Protein AF-A0A6G1RKN2-F1 (afdb_monomer_lite)

Structure (mmCIF, N/CA/C/O backbone):
data_AF-A0A6G1RKN2-F1
#
_entry.id   AF-A0A6G1RKN2-F1
#
loop_
_atom_site.group_PDB
_atom_site.id
_atom_site.type_symbol
_atom_site.label_atom_id
_atom_site.label_alt_id
_atom_site.label_comp_id
_atom_site.label_asym_id
_atom_site.label_entity_id
_atom_site.label_seq_id
_atom_site.pdbx_PDB_ins_code
_atom_site.Cartn_x
_atom_site.Cartn_y
_atom_site.Cartn_z
_atom_site.occupancy
_atom_site.B_iso_or_equiv
_atom_site.auth_seq_id
_atom_site.auth_comp_id
_atom_site.auth_asym_id
_atom_site.auth_atom_id
_atom_site.pdbx_PDB_model_num
ATOM 1 N N . TYR A 1 1 ? -1.189 8.269 8.371 1.00 49.34 1 TYR A N 1
ATOM 2 C CA . TYR A 1 1 ? -1.166 7.070 9.238 1.00 49.34 1 TYR A CA 1
ATOM 3 C C . TYR A 1 1 ? -0.088 7.159 10.326 1.00 49.34 1 TYR A C 1
ATOM 5 O O . TYR A 1 1 ? 0.272 6.156 10.926 1.00 49.34 1 TYR A O 1
ATOM 13 N N . SER A 1 2 ? 0.439 8.352 10.608 1.00 48.81 2 SER A N 1
ATOM 14 C CA . SER A 1 2 ? 1.347 8.620 11.72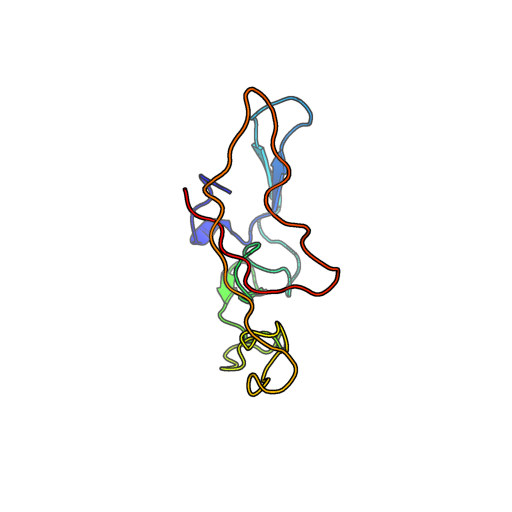0 1.00 48.81 2 SER A CA 1
ATOM 15 C C . SER A 1 2 ? 0.511 8.834 12.986 1.00 48.81 2 SER A C 1
ATOM 17 O O . SER A 1 2 ? -0.209 9.822 13.073 1.00 48.81 2 SER A O 1
ATOM 19 N N . GLY A 1 3 ? 0.542 7.883 13.927 1.00 61.19 3 GLY A N 1
ATOM 20 C CA . GLY A 1 3 ? -0.061 8.054 15.261 1.00 61.19 3 GLY A CA 1
ATOM 21 C C . GLY A 1 3 ? -1.026 6.965 15.744 1.00 61.19 3 GLY A C 1
ATOM 22 O O . GLY A 1 3 ? -1.437 7.020 16.896 1.00 61.19 3 GLY A O 1
ATOM 23 N N . ILE A 1 4 ? -1.374 5.964 14.924 1.00 66.69 4 ILE A N 1
ATOM 24 C CA . ILE A 1 4 ? -2.206 4.830 15.370 1.00 66.69 4 ILE A CA 1
ATOM 25 C C . ILE A 1 4 ? -1.288 3.670 15.769 1.00 66.69 4 ILE A C 1
ATOM 27 O O . ILE A 1 4 ? -0.555 3.132 14.935 1.00 66.69 4 ILE A O 1
ATOM 31 N N . SER A 1 5 ? -1.327 3.293 17.050 1.00 74.19 5 SER A N 1
ATOM 32 C CA . SER A 1 5 ? -0.613 2.127 17.580 1.00 74.19 5 SER A CA 1
ATOM 33 C C . SER A 1 5 ? -1.033 0.850 16.850 1.00 74.19 5 SER A C 1
ATOM 35 O O . SER A 1 5 ? -2.187 0.709 16.448 1.00 74.19 5 SER A O 1
ATOM 37 N N . MET A 1 6 ? -0.128 -0.128 16.726 1.00 71.00 6 MET A N 1
ATOM 38 C CA . MET A 1 6 ? -0.431 -1.439 16.126 1.00 71.00 6 MET A CA 1
ATOM 39 C C . MET A 1 6 ? -1.675 -2.103 16.740 1.00 71.00 6 MET A C 1
ATOM 41 O O . MET A 1 6 ? -2.419 -2.774 16.030 1.00 71.00 6 MET A O 1
ATOM 45 N N . LYS A 1 7 ? -1.931 -1.876 18.036 1.00 76.62 7 LYS A N 1
ATOM 46 C CA . LYS A 1 7 ? -3.107 -2.405 18.749 1.00 76.62 7 LYS A CA 1
ATOM 47 C C . LYS A 1 7 ? -4.424 -1.728 18.359 1.00 76.62 7 LYS A C 1
ATOM 49 O O . LYS A 1 7 ? -5.474 -2.343 18.484 1.00 76.62 7 LYS A O 1
ATOM 54 N N . ASP A 1 8 ? -4.369 -0.494 17.873 1.00 86.56 8 ASP A N 1
ATOM 55 C CA . ASP A 1 8 ? -5.550 0.307 17.541 1.00 86.56 8 ASP A CA 1
ATOM 56 C C . ASP A 1 8 ? -5.861 0.311 16.036 1.00 86.56 8 ASP A C 1
ATOM 58 O O . ASP A 1 8 ? -6.873 0.867 15.617 1.00 86.56 8 ASP A O 1
ATOM 62 N N . ARG A 1 9 ? -5.032 -0.346 15.211 1.00 86.88 9 ARG A N 1
ATOM 63 C CA . ARG A 1 9 ? -5.196 -0.403 13.746 1.00 86.88 9 ARG A CA 1
ATOM 64 C C . ARG A 1 9 ? -6.522 -0.995 13.278 1.00 86.88 9 ARG A C 1
ATOM 66 O O . ARG A 1 9 ? -6.974 -0.662 12.192 1.00 86.88 9 ARG A O 1
ATOM 73 N N . CYS A 1 10 ? -7.129 -1.862 14.083 1.00 93.19 10 CYS A N 1
ATOM 74 C CA . CYS A 1 10 ? -8.404 -2.497 13.761 1.00 93.19 10 CYS A CA 1
ATOM 75 C C . CYS A 1 10 ? -9.608 -1.831 14.432 1.00 93.19 10 CYS A C 1
ATOM 77 O O . CYS A 1 10 ? -10.711 -2.371 14.368 1.00 93.19 10 CYS A O 1
ATOM 79 N N . LYS A 1 11 ? -9.423 -0.658 15.045 1.00 92.69 11 LYS A N 1
ATOM 80 C CA . LYS A 1 11 ? -10.516 0.204 15.498 1.00 92.69 11 LYS A CA 1
ATOM 81 C C . LYS A 1 11 ? -10.900 1.178 14.391 1.00 92.69 11 LYS A C 1
ATOM 83 O O . LYS A 1 11 ? -10.076 1.554 13.559 1.00 92.69 11 LYS A O 1
ATOM 88 N N . LEU A 1 12 ? -12.155 1.617 14.390 1.00 91.06 12 LEU A N 1
ATOM 89 C CA . LEU A 1 12 ? -12.632 2.576 13.401 1.00 91.06 12 LEU A CA 1
ATOM 90 C C . LEU A 1 12 ? -12.420 4.001 13.915 1.00 91.06 12 LEU A C 1
ATOM 92 O O . LEU A 1 12 ? -13.145 4.448 14.804 1.00 91.06 12 LEU A O 1
ATOM 96 N N . PHE A 1 13 ? -11.467 4.715 13.316 1.00 89.44 13 PHE A N 1
ATOM 97 C CA . PHE A 1 13 ? -11.263 6.146 13.535 1.00 89.44 13 PHE A CA 1
ATOM 98 C C . PHE A 1 13 ? -11.700 6.950 12.315 1.00 89.44 13 PHE A C 1
ATOM 100 O O . PHE A 1 13 ? -11.367 6.602 11.182 1.00 89.44 13 PHE A O 1
ATOM 107 N N . CYS A 1 14 ? -12.380 8.068 12.547 1.00 88.19 14 CYS A N 1
ATOM 108 C CA . CYS A 1 14 ? -12.730 9.018 11.498 1.00 88.19 14 CYS A CA 1
ATOM 109 C C . CYS A 1 14 ? -12.119 10.381 11.795 1.00 88.19 14 CYS A C 1
ATOM 111 O O . CYS A 1 14 ? -12.195 10.876 12.920 1.00 88.19 14 CYS A O 1
ATOM 113 N N . ARG A 1 15 ? -11.516 10.984 10.767 1.00 89.75 15 ARG A N 1
ATOM 114 C CA . ARG A 1 15 ? -11.026 12.360 10.820 1.00 89.75 15 ARG A CA 1
ATOM 115 C C . ARG A 1 15 ? -12.152 13.306 10.434 1.00 89.75 15 ARG A C 1
ATOM 117 O O . ARG A 1 15 ? -12.781 13.097 9.397 1.00 89.75 15 ARG A O 1
ATOM 124 N N . VAL A 1 16 ? -12.382 14.350 11.224 1.00 91.00 16 VAL A N 1
ATOM 125 C CA . VAL A 1 16 ? -13.345 15.393 10.848 1.00 91.00 16 VAL A CA 1
ATOM 126 C C . VAL A 1 16 ? -12.812 16.150 9.633 1.00 91.00 16 VAL A C 1
ATOM 128 O O . VAL A 1 16 ? -11.631 16.492 9.558 1.00 91.00 16 VAL A O 1
ATOM 131 N N . SER A 1 17 ? -13.676 16.371 8.643 1.00 92.38 17 SER A N 1
ATOM 132 C CA . SER A 1 17 ? -13.283 17.073 7.421 1.00 92.38 17 SER A CA 1
ATOM 133 C C . SER A 1 17 ? -12.797 18.486 7.750 1.00 92.38 17 SER A C 1
ATOM 135 O O . SER A 1 17 ? -13.429 19.196 8.528 1.00 92.38 17 SER A O 1
ATOM 137 N N . GLY A 1 18 ? -11.660 18.886 7.181 1.00 91.25 18 GLY A N 1
ATOM 138 C CA . GLY A 1 18 ? -11.068 20.205 7.419 1.00 91.25 18 GLY A CA 1
ATOM 139 C C . GLY A 1 18 ? -10.328 20.369 8.751 1.00 91.25 18 GLY A C 1
ATOM 140 O O . GLY A 1 18 ? -9.767 21.436 8.980 1.00 91.25 18 GLY A O 1
ATOM 141 N N . THR A 1 19 ? -10.263 19.345 9.611 1.00 91.00 19 THR A N 1
ATOM 142 C CA . THR A 1 19 ? -9.490 19.400 10.863 1.00 91.00 19 THR A CA 1
ATOM 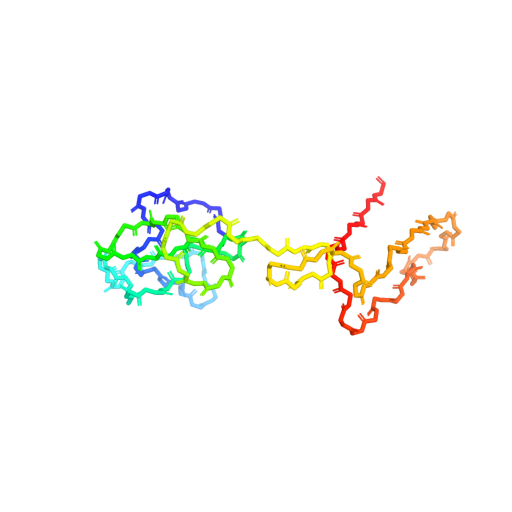143 C C . THR A 1 19 ? -8.508 18.231 10.989 1.00 91.00 19 THR A C 1
ATOM 145 O O . THR A 1 19 ? -8.492 17.290 10.191 1.00 91.00 19 THR A O 1
ATOM 148 N N . THR A 1 20 ? -7.644 18.296 12.002 1.00 85.56 20 THR A N 1
ATOM 149 C CA . THR A 1 20 ? -6.723 17.214 12.386 1.00 85.56 20 THR A CA 1
ATOM 150 C C . THR A 1 20 ? -7.297 16.307 13.478 1.00 85.56 20 THR A C 1
ATOM 152 O O . THR A 1 20 ? -6.614 15.388 13.925 1.00 85.56 20 THR A O 1
ATOM 155 N N . SER A 1 21 ? -8.539 16.541 13.907 1.00 86.25 21 SER A N 1
ATOM 156 C CA . SER A 1 21 ? -9.1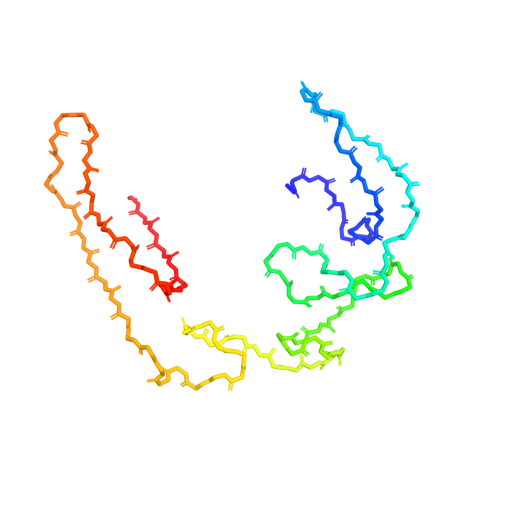91 15.791 14.982 1.00 86.25 21 SER A CA 1
ATOM 157 C C . SER A 1 21 ? -9.670 14.424 14.493 1.00 86.25 21 SER A C 1
ATOM 159 O O . SER A 1 21 ? -10.307 14.320 13.442 1.00 86.25 21 SER A O 1
ATOM 161 N N . TYR A 1 22 ? -9.406 13.387 15.289 1.00 85.75 22 TYR A N 1
ATOM 162 C CA . TYR A 1 22 ? -9.866 12.018 15.058 1.00 85.75 22 TYR A CA 1
ATOM 163 C C . TYR A 1 22 ? -10.795 11.577 16.186 1.00 85.75 22 TYR A C 1
ATOM 165 O O . TYR A 1 22 ? -10.529 11.860 17.352 1.00 85.75 22 TYR A O 1
ATOM 173 N N . TYR A 1 23 ? -11.841 10.833 15.840 1.00 89.56 23 TYR A N 1
ATOM 174 C CA . TYR A 1 23 ? -12.768 10.239 16.801 1.00 89.56 23 TYR A CA 1
ATOM 175 C C . TYR A 1 23 ? -12.895 8.742 16.552 1.00 89.56 23 TYR A C 1
ATOM 177 O O . TYR A 1 23 ? -12.982 8.304 15.403 1.00 89.56 23 TYR A O 1
ATOM 185 N N . GLN A 1 24 ? -12.912 7.961 17.632 1.00 89.38 24 GLN A N 1
ATOM 186 C CA . GLN A 1 24 ? -13.208 6.535 17.568 1.00 89.38 24 GLN A CA 1
ATOM 187 C C . GLN A 1 24 ? -14.721 6.351 17.404 1.00 89.38 24 GLN A C 1
ATOM 189 O O . GLN A 1 24 ? -15.487 6.750 18.275 1.00 89.38 24 GLN A O 1
ATOM 194 N N . LEU A 1 25 ? -15.154 5.742 16.300 1.00 90.94 25 LEU A N 1
ATOM 195 C CA . LEU A 1 25 ? -16.568 5.450 16.047 1.00 90.94 25 LEU A CA 1
ATOM 196 C C . LEU A 1 25 ? -16.969 4.041 16.487 1.00 90.94 25 LEU A C 1
ATOM 198 O O . LEU A 1 25 ? -18.116 3.823 16.869 1.00 90.94 25 LEU A O 1
ATOM 202 N N . LYS A 1 26 ? -16.051 3.072 16.389 1.00 92.25 26 LYS A N 1
ATOM 203 C CA . LYS A 1 26 ? -16.282 1.670 16.769 1.00 92.25 26 LYS A CA 1
ATOM 204 C C . LYS A 1 26 ? -14.996 1.021 17.271 1.00 92.25 26 LYS A C 1
ATOM 206 O O . LYS A 1 26 ? -13.919 1.295 16.742 1.00 92.25 26 LYS A O 1
ATOM 211 N N . ASP A 1 27 ? -15.134 0.093 18.215 1.00 91.38 27 ASP A N 1
ATOM 212 C CA . ASP A 1 27 ? -14.017 -0.687 18.772 1.00 91.38 27 ASP A CA 1
ATOM 213 C C . ASP A 1 27 ? -13.441 -1.725 17.802 1.00 91.38 27 ASP A C 1
ATOM 215 O O . ASP A 1 27 ? -12.347 -2.237 18.021 1.00 91.38 27 ASP A O 1
ATOM 219 N N . ARG A 1 28 ? -14.164 -2.053 16.726 1.00 93.50 28 ARG A N 1
ATOM 220 C CA . ARG A 1 28 ? -13.680 -2.953 15.679 1.00 93.50 28 ARG A CA 1
ATOM 221 C C . ARG A 1 28 ? -14.231 -2.584 14.308 1.00 93.50 28 ARG A C 1
ATOM 223 O O . ARG A 1 28 ? -15.411 -2.249 14.173 1.00 93.50 28 ARG A O 1
ATOM 230 N N . VAL A 1 29 ? -13.370 -2.665 13.301 1.00 94.56 29 VAL A N 1
ATOM 231 C CA . VAL A 1 29 ? -13.756 -2.679 11.885 1.00 94.56 29 VAL A CA 1
ATOM 232 C C . VAL A 1 29 ? -14.337 -4.045 11.503 1.00 94.56 29 VAL A C 1
ATOM 234 O O . VAL A 1 29 ? -14.311 -4.983 12.300 1.00 94.56 29 VAL A O 1
ATOM 237 N N . ALA A 1 30 ? -14.895 -4.152 10.297 1.00 94.75 30 ALA A N 1
ATOM 238 C CA . ALA A 1 30 ? -15.375 -5.428 9.779 1.00 94.75 30 ALA A CA 1
ATOM 239 C C . ALA A 1 30 ? -14.205 -6.398 9.551 1.00 94.75 30 ALA A C 1
ATOM 241 O O . ALA A 1 30 ? -13.125 -5.983 9.113 1.00 94.75 30 ALA A O 1
ATOM 242 N N . ASP A 1 31 ? -14.426 -7.682 9.825 1.00 94.06 31 ASP A N 1
ATOM 243 C CA . ASP A 1 31 ? -13.411 -8.705 9.586 1.00 94.06 31 ASP A CA 1
ATOM 244 C C . ASP A 1 31 ? -13.056 -8.765 8.091 1.00 94.06 31 ASP A C 1
ATOM 246 O O . ASP A 1 31 ? -13.929 -8.669 7.227 1.00 94.06 31 ASP A O 1
ATOM 250 N N . GLY A 1 32 ? -11.761 -8.870 7.788 1.00 92.31 32 GLY A N 1
ATOM 251 C CA . GLY A 1 32 ? -11.226 -8.773 6.425 1.00 92.31 32 GLY A CA 1
ATOM 252 C C . GLY A 1 32 ? -10.810 -7.360 5.994 1.00 92.31 32 GLY A C 1
ATOM 253 O O . GLY A 1 32 ? -10.256 -7.197 4.911 1.00 92.31 32 GLY A O 1
ATOM 254 N N . THR A 1 33 ? -11.011 -6.333 6.826 1.00 93.06 33 THR A N 1
ATOM 255 C CA . THR A 1 33 ? -10.480 -4.984 6.547 1.00 93.06 33 THR A CA 1
ATOM 256 C C . THR A 1 33 ? -8.942 -4.993 6.609 1.00 93.06 33 THR A C 1
ATOM 258 O O . THR A 1 33 ? -8.404 -5.468 7.613 1.00 93.06 33 THR A O 1
ATOM 261 N N . PRO A 1 34 ? -8.211 -4.456 5.610 1.00 92.19 34 PRO A N 1
ATOM 262 C CA . PRO A 1 34 ? -6.753 -4.329 5.681 1.00 92.19 34 PRO A CA 1
ATOM 263 C C . PRO A 1 34 ? -6.301 -3.467 6.865 1.00 92.19 34 PRO A C 1
ATOM 265 O O . PRO A 1 34 ? -6.836 -2.382 7.090 1.00 92.19 34 PRO A O 1
ATOM 268 N N . CYS A 1 35 ? -5.283 -3.910 7.604 1.00 90.19 35 CYS A N 1
ATOM 269 C CA . CYS A 1 35 ? -4.779 -3.181 8.774 1.00 90.19 35 CYS A CA 1
ATOM 270 C C . CYS A 1 35 ? -4.061 -1.863 8.427 1.00 90.19 35 CYS A C 1
ATOM 272 O O . CYS A 1 35 ? -3.842 -1.013 9.300 1.00 90.19 35 CYS A O 1
ATOM 274 N N . GLY A 1 36 ? -3.616 -1.714 7.181 1.00 86.81 36 GLY A N 1
ATOM 275 C CA . GLY A 1 36 ? -2.870 -0.563 6.691 1.00 86.81 36 GLY A CA 1
ATOM 276 C C . GLY A 1 36 ? -2.736 -0.590 5.171 1.00 86.81 36 GLY A C 1
ATOM 277 O O . GLY A 1 36 ? -2.970 -1.617 4.545 1.00 86.81 36 GLY A O 1
ATOM 278 N N . ALA A 1 37 ? -2.349 0.546 4.588 1.00 82.25 37 ALA A N 1
ATOM 279 C CA . ALA A 1 37 ? -2.244 0.703 3.134 1.00 82.25 37 ALA A CA 1
ATOM 280 C C . ALA A 1 37 ? -1.149 -0.180 2.504 1.00 82.25 37 ALA A C 1
ATOM 282 O O . ALA A 1 37 ? -1.336 -0.705 1.413 1.00 82.25 37 ALA A O 1
ATOM 283 N N . GLU A 1 38 ? -0.043 -0.387 3.223 1.00 79.88 38 GLU A N 1
ATOM 284 C CA . GLU A 1 38 ? 1.151 -1.087 2.720 1.00 79.88 38 GLU A CA 1
ATOM 285 C C . GLU A 1 38 ? 1.246 -2.552 3.184 1.00 79.88 38 GLU A C 1
ATOM 287 O O . GLU A 1 38 ? 2.259 -3.217 2.980 1.00 79.88 38 GLU A O 1
ATOM 292 N N . THR A 1 39 ? 0.223 -3.073 3.868 1.00 86.12 39 THR A N 1
ATOM 293 C CA . THR A 1 39 ? 0.240 -4.429 4.438 1.00 86.12 39 THR A CA 1
ATOM 294 C C . THR A 1 39 ? -0.925 -5.243 3.906 1.00 86.12 39 THR A C 1
ATOM 296 O O . THR A 1 39 ? -2.038 -4.733 3.841 1.00 86.12 39 THR A O 1
ATOM 299 N N . ASN A 1 40 ? -0.707 -6.529 3.629 1.00 90.81 40 ASN A N 1
ATOM 300 C CA . ASN A 1 40 ? -1.816 -7.443 3.332 1.00 90.81 40 ASN A CA 1
ATOM 301 C C . ASN A 1 40 ? -2.499 -7.980 4.600 1.00 90.81 40 ASN A C 1
ATOM 303 O O . ASN A 1 40 ? -3.503 -8.670 4.484 1.00 90.81 40 ASN A O 1
ATOM 307 N N . ASP A 1 41 ? -1.969 -7.674 5.788 1.00 92.06 41 ASP A N 1
ATOM 308 C CA . ASP A 1 41 ? -2.538 -8.075 7.074 1.00 92.06 41 ASP A CA 1
ATOM 309 C C . ASP A 1 41 ? -3.987 -7.594 7.223 1.00 92.06 41 ASP A C 1
ATOM 311 O O . ASP A 1 41 ? -4.338 -6.485 6.808 1.00 92.06 41 ASP A O 1
ATOM 315 N N . LEU A 1 42 ? -4.822 -8.423 7.848 1.00 93.69 42 LEU A N 1
ATOM 316 C CA . LEU A 1 42 ? -6.263 -8.210 7.941 1.00 93.69 42 LEU A CA 1
ATOM 317 C C . LEU A 1 42 ? -6.720 -8.149 9.393 1.00 93.69 42 LEU A C 1
ATOM 319 O O . LEU A 1 42 ? -6.216 -8.857 10.266 1.00 93.69 42 LEU A O 1
ATOM 323 N N . CYS A 1 43 ? -7.728 -7.327 9.643 1.00 94.06 43 CYS A N 1
ATOM 324 C CA . CYS A 1 43 ? -8.417 -7.286 10.918 1.00 94.06 43 CYS A CA 1
ATOM 325 C C . CYS A 1 43 ? -9.339 -8.496 11.066 1.00 94.06 43 CYS A C 1
ATOM 327 O O . CYS A 1 43 ? -10.176 -8.750 10.202 1.00 94.06 43 CYS A O 1
ATOM 329 N N . VAL A 1 44 ? -9.188 -9.228 12.171 1.00 94.69 44 VAL A N 1
ATOM 330 C CA . VAL A 1 44 ? -10.045 -10.357 12.554 1.00 94.69 44 VAL A CA 1
ATOM 331 C C . VAL A 1 44 ? -10.323 -10.257 14.045 1.00 94.69 44 VAL A C 1
ATOM 333 O O . VAL A 1 44 ? -9.391 -10.261 14.852 1.00 94.69 44 VAL A O 1
ATOM 336 N N . GLN A 1 45 ? -11.598 -10.135 14.417 1.00 93.19 45 GLN A N 1
ATOM 337 C CA . GLN A 1 45 ? -12.031 -9.945 15.804 1.00 93.19 45 GLN A CA 1
ATOM 338 C C . GLN A 1 45 ? -11.342 -8.748 16.491 1.00 93.19 45 GLN A C 1
ATOM 340 O O . GLN A 1 45 ? -11.010 -8.798 17.672 1.00 93.19 45 GLN A O 1
ATOM 345 N N . GLY A 1 46 ? -11.105 -7.661 15.747 1.00 91.56 46 GLY A N 1
ATOM 346 C CA . GLY A 1 46 ? -10.455 -6.447 16.265 1.00 91.56 46 GLY A CA 1
ATOM 347 C C . GLY A 1 46 ? -8.935 -6.550 16.445 1.00 91.56 46 GLY A C 1
ATOM 348 O O . GLY A 1 46 ? -8.320 -5.607 16.936 1.00 91.56 46 GLY A O 1
ATOM 349 N N . LEU A 1 47 ? -8.309 -7.654 16.029 1.00 92.06 47 LEU A N 1
ATOM 350 C CA . LEU A 1 47 ? -6.858 -7.834 16.045 1.00 92.06 47 LEU A CA 1
ATOM 351 C C . LEU A 1 47 ? -6.307 -7.859 14.624 1.00 92.06 47 LEU A C 1
ATOM 353 O O . LEU A 1 47 ? -6.883 -8.492 13.742 1.00 92.06 47 LEU A O 1
ATOM 357 N N . CYS A 1 48 ? -5.157 -7.219 14.420 1.00 91.75 48 CYS A N 1
ATOM 358 C CA . CYS A 1 48 ? -4.450 -7.314 13.151 1.00 91.75 48 CYS A CA 1
ATOM 359 C C . CYS A 1 48 ? -3.743 -8.671 13.050 1.00 91.75 48 CYS A C 1
ATOM 361 O O . CYS A 1 48 ? -2.901 -9.004 13.889 1.00 91.75 48 CYS A O 1
ATOM 363 N N . ARG A 1 49 ? -4.112 -9.469 12.047 1.00 93.00 49 ARG A N 1
ATOM 364 C CA . ARG A 1 49 ? -3.582 -10.811 11.794 1.00 93.00 49 ARG A CA 1
ATOM 365 C C . ARG A 1 49 ? -2.825 -10.833 10.474 1.00 93.00 49 ARG A C 1
ATOM 367 O O . ARG A 1 49 ? -3.248 -10.220 9.498 1.00 93.00 49 ARG A O 1
ATOM 374 N N . GLN A 1 50 ? -1.730 -11.586 10.445 1.00 93.00 50 GLN A N 1
ATOM 375 C CA . GLN A 1 50 ? -0.929 -11.739 9.241 1.00 93.00 50 GLN A CA 1
ATOM 376 C C . GLN A 1 50 ? -1.727 -12.444 8.141 1.00 93.00 50 GLN A C 1
ATOM 378 O O . GLN A 1 50 ? -2.326 -13.495 8.384 1.00 93.00 50 GLN A O 1
ATOM 383 N N . ALA A 1 51 ? -1.692 -11.897 6.929 1.00 94.44 51 ALA A N 1
ATOM 384 C CA . ALA A 1 51 ? -2.306 -12.513 5.758 1.00 94.44 51 ALA A CA 1
ATOM 385 C C . ALA A 1 51 ? -1.427 -12.360 4.511 1.00 94.44 51 ALA A C 1
ATOM 387 O O . ALA A 1 51 ? -0.535 -11.508 4.439 1.00 94.44 51 ALA A O 1
ATOM 388 N N . GLY A 1 52 ? -1.651 -13.240 3.538 1.00 93.44 52 GLY A N 1
ATOM 389 C CA . GLY A 1 52 ? -1.025 -13.149 2.225 1.00 93.44 52 GLY A CA 1
ATOM 390 C C . GLY A 1 52 ? -1.723 -12.129 1.328 1.00 93.44 52 GLY A C 1
ATOM 391 O O . GLY A 1 52 ? -2.798 -11.616 1.638 1.00 93.44 52 GLY A O 1
ATOM 392 N N . CYS A 1 53 ? -1.120 -11.843 0.175 1.00 92.69 53 CYS A N 1
ATOM 393 C CA . CYS A 1 5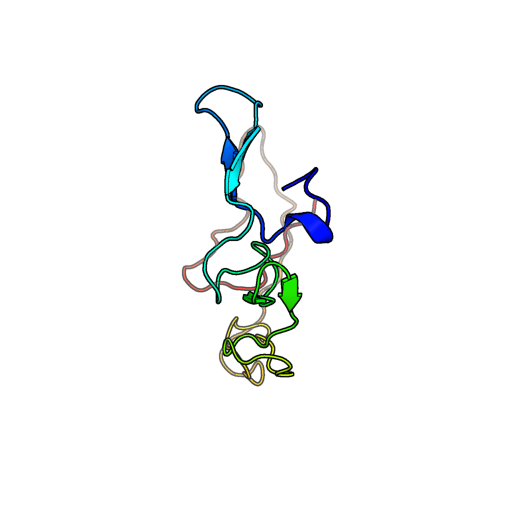3 ? -1.752 -11.019 -0.867 1.00 92.69 53 CYS A CA 1
ATOM 394 C C . CYS A 1 53 ? -3.001 -11.661 -1.504 1.00 92.69 53 CYS A C 1
ATOM 396 O O . CYS A 1 53 ? -3.686 -11.012 -2.287 1.00 92.69 53 CYS A O 1
ATOM 398 N N . ASP A 1 54 ? -3.267 -12.924 -1.177 1.00 92.94 54 ASP A N 1
ATOM 399 C CA . ASP A 1 54 ? -4.430 -13.738 -1.533 1.00 92.94 54 ASP A CA 1
ATOM 400 C C . ASP A 1 54 ? -5.583 -13.583 -0.521 1.00 92.94 54 ASP A C 1
ATOM 402 O O . ASP A 1 54 ? -6.601 -14.259 -0.639 1.00 92.94 54 ASP A O 1
ATOM 406 N N . HIS A 1 55 ? -5.421 -12.707 0.479 1.00 88.62 55 HIS A N 1
ATOM 407 C CA . HIS A 1 55 ? -6.349 -12.499 1.594 1.00 88.62 55 HIS A CA 1
ATOM 408 C C . HIS A 1 55 ? -6.571 -13.737 2.478 1.00 88.62 55 HIS A C 1
ATOM 410 O O . HIS A 1 55 ? -7.538 -13.799 3.238 1.00 88.62 55 HIS A O 1
ATOM 416 N N . VAL A 1 56 ? -5.648 -14.704 2.442 1.00 92.81 56 VAL A N 1
ATOM 417 C CA . VAL A 1 56 ? -5.690 -15.894 3.297 1.00 92.81 56 VAL A CA 1
ATOM 418 C C . VAL A 1 56 ? -4.836 -15.671 4.547 1.00 92.81 56 VAL A C 1
ATOM 420 O O . VAL A 1 56 ? -3.667 -15.276 4.476 1.00 92.81 56 VAL A O 1
ATOM 423 N N . LEU A 1 57 ? -5.420 -15.935 5.720 1.00 92.31 57 LEU A N 1
ATOM 424 C CA . LEU A 1 57 ? -4.731 -15.808 7.006 1.00 92.31 57 LEU A CA 1
ATOM 425 C C . LEU A 1 57 ? -3.533 -16.754 7.087 1.00 92.31 57 LEU A C 1
ATOM 427 O O . LEU A 1 57 ? -3.617 -17.920 6.711 1.00 92.31 57 LEU A O 1
ATOM 431 N N . ASN A 1 58 ? -2.420 -16.248 7.617 1.00 90.25 58 ASN A N 1
ATOM 432 C CA . ASN A 1 58 ? -1.137 -16.950 7.720 1.00 90.25 58 ASN A CA 1
ATOM 433 C C . ASN A 1 58 ? -0.563 -17.441 6.374 1.00 90.25 58 ASN A C 1
ATOM 435 O O . ASN A 1 58 ? 0.386 -18.229 6.365 1.00 90.25 58 ASN A O 1
ATOM 439 N N . SER A 1 59 ? -1.088 -16.969 5.237 1.00 93.81 59 SER A N 1
ATOM 440 C CA . SER A 1 59 ? -0.510 -17.268 3.929 1.00 93.81 59 SER A CA 1
ATOM 441 C C . SER A 1 59 ? 0.842 -16.575 3.757 1.00 93.81 59 SER A C 1
ATOM 443 O O . SER A 1 59 ? 1.058 -15.410 4.124 1.00 93.81 59 SER A O 1
ATOM 445 N N . LYS A 1 60 ? 1.780 -17.315 3.164 1.00 91.12 60 LYS A N 1
ATOM 446 C CA . LYS A 1 60 ? 3.102 -16.809 2.780 1.00 91.12 60 LYS A CA 1
ATOM 447 C C . LYS A 1 60 ? 3.092 -16.162 1.395 1.00 91.12 60 LYS A C 1
ATOM 449 O O . LYS A 1 60 ? 4.137 -15.686 0.964 1.00 91.12 60 LYS A O 1
ATOM 454 N N . ALA A 1 61 ? 1.944 -16.115 0.714 1.00 93.50 61 ALA A N 1
ATOM 455 C CA . ALA A 1 61 ? 1.824 -15.457 -0.577 1.00 93.50 61 ALA A CA 1
ATOM 456 C C . ALA A 1 61 ? 2.205 -13.973 -0.459 1.00 93.50 61 ALA A C 1
ATOM 458 O O . ALA A 1 61 ? 1.748 -13.244 0.435 1.00 93.50 61 ALA A O 1
ATOM 459 N N . ARG A 1 62 ? 3.074 -13.523 -1.362 1.00 91.94 62 ARG A N 1
ATOM 460 C CA . ARG A 1 62 ? 3.522 -12.133 -1.479 1.00 91.94 62 ARG A CA 1
ATOM 461 C C . ARG A 1 62 ? 3.371 -11.685 -2.923 1.00 91.94 62 ARG A C 1
ATOM 463 O O . ARG A 1 62 ? 3.398 -12.513 -3.832 1.00 91.94 62 ARG A O 1
ATOM 470 N N . ARG A 1 63 ? 3.172 -10.381 -3.118 1.00 92.62 63 ARG A N 1
ATOM 471 C CA . ARG A 1 63 ? 3.242 -9.809 -4.461 1.00 92.62 63 ARG A CA 1
ATOM 472 C C . ARG A 1 63 ? 4.686 -9.865 -4.933 1.00 92.62 63 ARG A C 1
ATOM 474 O O . ARG A 1 63 ? 5.597 -9.599 -4.150 1.00 92.62 63 ARG A O 1
ATOM 481 N N . ASP A 1 64 ? 4.863 -10.223 -6.190 1.00 93.81 64 ASP A N 1
ATOM 482 C CA . ASP A 1 64 ? 6.142 -10.126 -6.871 1.00 93.81 64 ASP A CA 1
ATOM 483 C C . ASP A 1 64 ? 6.431 -8.663 -7.274 1.00 93.81 64 ASP A C 1
ATOM 485 O O . ASP A 1 64 ? 5.632 -7.754 -7.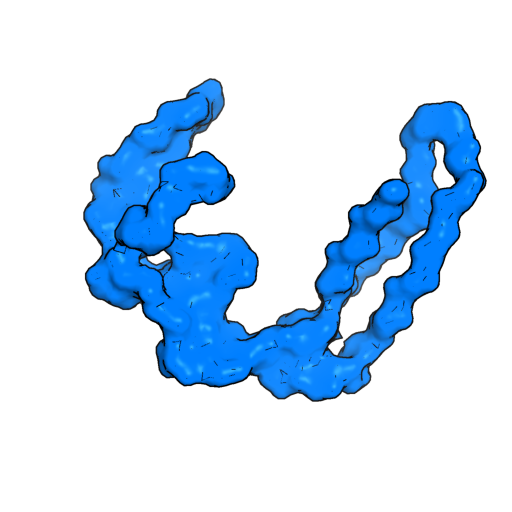016 1.00 93.81 64 ASP A O 1
ATOM 489 N N . LYS A 1 65 ? 7.576 -8.409 -7.918 1.00 92.88 65 LYS A N 1
ATOM 490 C CA . LYS A 1 65 ? 7.965 -7.061 -8.382 1.00 92.88 65 LYS A CA 1
ATOM 491 C C . LYS A 1 65 ? 6.994 -6.482 -9.416 1.00 92.88 65 LYS A C 1
ATOM 493 O O . LYS A 1 65 ? 6.930 -5.264 -9.580 1.00 92.88 65 LYS A O 1
ATOM 498 N N . CYS A 1 66 ? 6.226 -7.345 -10.072 1.00 93.12 66 CYS A N 1
ATOM 499 C CA . CYS A 1 66 ? 5.212 -7.000 -11.058 1.00 93.12 66 CYS A CA 1
ATOM 500 C C . CYS A 1 66 ? 3.841 -6.714 -10.422 1.00 93.12 66 CYS A C 1
ATOM 502 O O . CYS A 1 66 ? 2.879 -6.417 -11.126 1.00 93.12 66 CYS A O 1
ATOM 504 N N . GLY A 1 67 ? 3.729 -6.799 -9.091 1.00 91.94 67 GLY A N 1
ATOM 505 C CA . GLY A 1 67 ? 2.485 -6.582 -8.354 1.00 91.94 67 GLY A CA 1
ATOM 506 C C . GLY A 1 67 ? 1.520 -7.771 -8.378 1.00 91.94 67 GLY A C 1
ATOM 507 O O . GLY A 1 67 ? 0.408 -7.652 -7.852 1.00 91.94 67 GLY A O 1
ATOM 508 N N . ILE A 1 68 ? 1.931 -8.914 -8.937 1.00 94.31 68 ILE A N 1
ATOM 509 C CA . ILE A 1 68 ? 1.122 -10.130 -9.034 1.00 94.31 68 ILE A CA 1
ATOM 510 C C . ILE A 1 68 ? 1.275 -10.939 -7.750 1.00 94.31 68 ILE A C 1
ATOM 512 O O . ILE A 1 68 ? 2.383 -11.238 -7.305 1.00 94.31 68 ILE A O 1
ATOM 516 N N . CYS A 1 69 ? 0.152 -11.313 -7.136 1.00 94.38 69 CYS A N 1
ATOM 517 C CA . CYS A 1 69 ? 0.168 -12.153 -5.945 1.00 94.38 69 CYS A CA 1
ATOM 518 C C . CYS A 1 69 ? 0.645 -13.572 -6.279 1.00 94.38 69 CYS A C 1
ATOM 520 O O . CYS A 1 69 ? 0.040 -14.236 -7.114 1.00 94.38 69 CYS A O 1
ATOM 522 N N . GLY A 1 70 ? 1.719 -14.027 -5.628 1.00 94.38 70 GLY A N 1
ATOM 523 C CA . GLY A 1 70 ? 2.325 -15.329 -5.917 1.00 94.38 70 GLY A CA 1
ATOM 524 C C . GLY A 1 70 ? 3.010 -15.401 -7.284 1.00 94.38 70 GLY A C 1
ATOM 525 O O . GLY A 1 70 ? 3.238 -16.500 -7.780 1.00 94.38 70 GLY A O 1
ATOM 526 N N . GLY A 1 71 ? 3.306 -14.253 -7.900 1.00 94.75 71 GLY A N 1
ATOM 527 C CA . GLY A 1 71 ? 4.025 -14.196 -9.167 1.00 94.75 71 GLY A CA 1
ATOM 528 C C . GLY A 1 71 ? 5.500 -14.587 -9.039 1.00 94.75 71 GLY A C 1
ATOM 529 O O . GLY A 1 71 ? 6.064 -14.669 -7.945 1.00 94.75 71 GLY A O 1
ATOM 530 N N . ASP A 1 72 ? 6.130 -14.813 -10.185 1.00 95.38 72 ASP A N 1
ATOM 531 C CA . ASP A 1 72 ? 7.516 -15.266 -10.329 1.00 95.38 72 ASP A CA 1
ATOM 532 C C . ASP A 1 72 ? 8.461 -14.169 -10.862 1.00 95.38 72 ASP A C 1
ATOM 534 O O . ASP A 1 72 ? 9.636 -14.430 -11.116 1.00 95.38 72 ASP A O 1
ATOM 538 N N . ASN A 1 73 ? 7.982 -12.922 -10.977 1.00 94.44 73 ASN A N 1
ATOM 539 C CA . ASN A 1 73 ? 8.660 -11.777 -11.597 1.00 94.44 73 ASN A CA 1
ATOM 540 C C . ASN A 1 73 ? 8.864 -11.864 -13.123 1.00 94.44 73 ASN A C 1
ATOM 542 O O . ASN A 1 73 ? 9.626 -11.064 -13.664 1.00 94.44 73 ASN A O 1
ATOM 546 N N . SER A 1 74 ? 8.220 -12.794 -13.835 1.00 95.00 74 SER A N 1
ATOM 547 C CA . SER A 1 74 ? 8.407 -12.946 -15.291 1.00 95.00 74 SER A CA 1
ATOM 548 C C . SER A 1 74 ? 7.498 -12.051 -16.146 1.00 95.00 74 SER A C 1
ATOM 550 O O . SER A 1 74 ? 7.763 -11.830 -17.327 1.00 95.00 74 SER A O 1
ATOM 552 N N . SER A 1 75 ? 6.427 -11.511 -15.561 1.00 94.62 75 SER A N 1
ATOM 553 C CA . SER A 1 75 ? 5.368 -10.780 -16.278 1.00 94.62 75 SER A CA 1
ATOM 554 C C . SER A 1 75 ? 5.684 -9.307 -16.566 1.00 94.62 75 SER A C 1
ATOM 556 O O . SER A 1 75 ? 4.931 -8.634 -17.271 1.00 94.62 75 SER A O 1
ATOM 558 N N . CYS A 1 76 ? 6.786 -8.787 -16.029 1.00 94.38 76 CYS A N 1
ATOM 559 C CA . CYS A 1 76 ? 7.193 -7.398 -16.178 1.00 94.38 76 CYS A CA 1
ATOM 560 C C . CYS A 1 76 ? 8.711 -7.273 -16.342 1.00 94.38 76 CYS A C 1
ATOM 562 O O . CYS A 1 76 ? 9.468 -8.218 -16.135 1.00 94.38 76 CYS A O 1
ATOM 564 N N . LYS A 1 77 ? 9.166 -6.072 -16.712 1.00 94.12 77 LYS A N 1
ATOM 565 C CA . LYS A 1 77 ? 10.587 -5.730 -16.818 1.00 94.12 77 LYS A CA 1
ATOM 566 C C . LYS A 1 77 ? 10.907 -4.514 -15.960 1.00 94.12 77 LYS A C 1
ATOM 568 O O . LYS A 1 77 ? 10.135 -3.557 -15.930 1.00 94.12 77 LYS A O 1
ATOM 573 N N . THR A 1 78 ? 12.064 -4.534 -15.311 1.00 93.56 78 THR A N 1
ATOM 574 C CA . THR A 1 78 ? 12.562 -3.384 -14.552 1.00 93.56 78 THR A CA 1
ATOM 575 C C . THR A 1 78 ? 13.088 -2.319 -15.509 1.00 93.56 78 THR A C 1
ATOM 577 O O . THR A 1 78 ? 13.897 -2.617 -16.388 1.00 93.56 78 THR A O 1
ATOM 580 N N . LEU A 1 79 ? 12.649 -1.076 -15.323 1.00 92.62 79 LEU A N 1
ATOM 581 C CA . LEU A 1 79 ? 13.188 0.098 -16.006 1.00 92.62 79 LEU A CA 1
ATOM 582 C C . LEU A 1 79 ? 13.904 0.967 -14.974 1.00 92.62 79 LEU A C 1
ATOM 584 O O . LEU A 1 79 ? 13.352 1.236 -13.911 1.00 92.62 79 LEU A O 1
ATOM 588 N N . ALA A 1 80 ? 15.123 1.394 -15.289 1.00 93.38 80 ALA A N 1
ATOM 589 C CA . ALA A 1 80 ? 15.922 2.274 -14.447 1.00 93.38 80 ALA A CA 1
ATOM 590 C C . ALA A 1 80 ? 16.539 3.379 -15.308 1.00 93.38 80 ALA A C 1
ATOM 592 O O . ALA A 1 80 ? 16.828 3.169 -16.488 1.00 93.38 80 ALA A O 1
ATOM 593 N N . GLY A 1 81 ? 16.735 4.552 -14.719 1.00 92.62 81 GLY A N 1
ATOM 594 C CA . GLY A 1 81 ? 17.316 5.702 -15.395 1.00 92.62 81 GLY A CA 1
ATOM 595 C C . GLY A 1 81 ? 17.626 6.817 -14.407 1.00 92.62 81 GLY A C 1
ATOM 596 O O . GLY A 1 81 ? 17.157 6.800 -13.272 1.00 92.62 81 GLY A O 1
ATOM 597 N N . THR A 1 82 ? 18.423 7.780 -14.850 1.00 93.88 82 THR A N 1
ATOM 598 C CA . THR A 1 82 ? 18.766 8.979 -14.084 1.00 93.88 82 THR A CA 1
ATOM 599 C C . THR A 1 82 ? 18.469 10.216 -14.919 1.00 93.88 82 THR A C 1
ATOM 601 O O . THR A 1 82 ? 18.496 10.177 -16.151 1.00 93.88 82 THR A O 1
ATOM 604 N N . PHE A 1 83 ? 18.164 11.323 -14.249 1.00 92.50 83 PHE A N 1
ATOM 605 C CA . PHE A 1 83 ? 17.866 12.591 -14.900 1.00 92.50 83 PHE A CA 1
ATOM 606 C C . PHE A 1 83 ? 18.750 13.686 -14.319 1.00 92.50 83 PHE A C 1
ATOM 608 O O . PHE A 1 83 ? 18.621 14.034 -13.151 1.00 92.50 83 PHE A O 1
ATOM 615 N N . ASN A 1 84 ? 19.636 14.233 -15.154 1.00 91.19 84 ASN A N 1
ATOM 616 C CA . ASN A 1 84 ? 20.641 15.220 -14.741 1.00 91.19 84 ASN A CA 1
ATOM 617 C C . ASN A 1 84 ? 20.476 16.585 -15.431 1.00 91.19 84 ASN A C 1
ATOM 619 O O . ASN A 1 84 ? 21.217 17.520 -15.146 1.00 91.19 84 ASN A O 1
ATOM 623 N N . SER A 1 85 ? 19.526 16.722 -16.358 1.00 87.25 85 SER A N 1
ATOM 624 C CA . SER A 1 85 ? 19.366 17.925 -17.185 1.00 87.25 85 SER A CA 1
ATOM 625 C C . SER A 1 85 ? 18.173 18.764 -16.732 1.00 87.25 85 SER A C 1
ATOM 627 O O . SER A 1 85 ? 17.209 18.946 -17.475 1.00 87.25 85 SER A O 1
ATOM 629 N N . ALA A 1 86 ? 18.237 19.275 -15.503 1.00 89.44 86 ALA A N 1
ATOM 630 C CA . ALA A 1 86 ? 17.216 20.165 -14.963 1.00 89.44 86 ALA A CA 1
ATOM 631 C C . ALA A 1 86 ? 17.346 21.588 -15.536 1.00 89.44 86 ALA A C 1
ATOM 633 O O . ALA A 1 86 ? 18.438 22.149 -15.622 1.00 89.44 86 ALA A O 1
ATOM 634 N N . ARG A 1 87 ? 16.216 22.188 -15.914 1.00 90.94 87 ARG A N 1
ATOM 635 C CA . ARG A 1 87 ? 16.085 23.614 -16.246 1.00 90.94 87 ARG A CA 1
ATOM 636 C C . ARG A 1 87 ? 15.417 24.355 -15.089 1.00 90.94 87 ARG A C 1
ATOM 638 O O . ARG A 1 87 ? 14.797 23.732 -14.232 1.00 90.94 87 ARG A O 1
ATOM 645 N N . TYR A 1 88 ? 15.522 25.683 -15.057 1.00 93.12 88 TYR A N 1
ATOM 646 C CA . TYR A 1 88 ? 14.821 26.480 -14.048 1.00 93.12 88 TYR A CA 1
ATOM 647 C C . TYR A 1 88 ? 13.303 26.244 -14.126 1.00 93.12 88 TYR A C 1
ATOM 649 O O . TYR A 1 88 ? 12.711 26.362 -15.199 1.00 93.12 88 TYR A O 1
ATOM 657 N N . GLY A 1 89 ? 12.689 25.918 -12.986 1.00 91.12 89 GLY A N 1
ATOM 658 C CA . GLY A 1 89 ? 11.266 25.598 -12.875 1.00 91.12 89 GLY A CA 1
ATOM 659 C C . GLY A 1 89 ? 10.972 24.096 -12.791 1.00 91.12 89 GLY A C 1
ATOM 660 O O . GLY A 1 89 ? 11.828 23.290 -12.427 1.00 91.12 89 GLY A O 1
ATOM 661 N N . TYR A 1 90 ? 9.726 23.724 -13.091 1.00 91.31 90 TYR A N 1
ATOM 662 C CA . TYR A 1 90 ? 9.283 22.329 -13.076 1.00 91.31 90 TYR A CA 1
ATOM 663 C C . TYR A 1 90 ? 9.794 21.582 -14.308 1.00 91.31 90 TYR A C 1
ATOM 665 O O . TYR A 1 90 ? 9.597 22.019 -15.440 1.00 91.31 90 TYR A O 1
ATOM 673 N N . ASN A 1 91 ? 10.414 20.425 -14.077 1.00 91.81 91 ASN A N 1
ATOM 674 C CA . ASN A 1 91 ? 10.914 19.552 -15.132 1.00 91.81 91 ASN A CA 1
ATOM 675 C C . ASN A 1 91 ? 10.132 18.241 -15.126 1.00 91.81 91 ASN A C 1
ATOM 677 O O . ASN A 1 91 ? 9.925 17.638 -14.073 1.00 91.81 91 ASN A O 1
ATOM 681 N N . VAL A 1 92 ? 9.733 17.778 -16.308 1.00 91.12 92 VAL A N 1
ATOM 682 C CA . VAL A 1 92 ? 9.196 16.425 -16.477 1.00 91.12 92 VAL A CA 1
ATOM 683 C C . VAL A 1 92 ? 10.378 15.465 -16.572 1.00 91.12 92 VAL A C 1
ATOM 685 O O . VAL A 1 92 ? 11.117 15.491 -17.551 1.00 91.12 92 VAL A O 1
ATOM 688 N N . VAL A 1 93 ? 10.561 14.641 -15.540 1.00 91.88 93 VAL A N 1
ATOM 689 C CA . VAL A 1 93 ? 11.688 13.701 -15.427 1.00 91.88 93 VAL A CA 1
ATOM 690 C C . VAL A 1 93 ? 11.397 12.384 -16.146 1.00 91.88 93 VAL A C 1
ATOM 692 O O . VAL A 1 93 ? 12.198 11.910 -16.947 1.00 91.88 93 VAL A O 1
ATOM 695 N N . VAL A 1 94 ? 10.233 11.791 -15.874 1.00 92.50 94 VAL A N 1
ATOM 696 C CA . VAL A 1 94 ? 9.790 10.522 -16.460 1.00 92.50 94 VAL A CA 1
ATOM 697 C C . VAL A 1 94 ? 8.265 10.447 -16.427 1.00 92.50 94 VAL A C 1
ATOM 699 O O . VAL A 1 94 ? 7.632 10.988 -15.521 1.00 92.50 94 VAL A O 1
ATOM 702 N N . ASN A 1 95 ? 7.668 9.773 -17.410 1.00 92.50 95 ASN A N 1
ATOM 703 C CA . ASN A 1 95 ? 6.249 9.432 -17.389 1.00 92.50 95 ASN A CA 1
ATOM 704 C C . ASN A 1 95 ? 6.079 7.990 -16.890 1.00 92.50 95 ASN A C 1
ATOM 706 O O . ASN A 1 95 ? 6.653 7.069 -17.470 1.00 92.50 95 ASN A O 1
ATOM 710 N N . ILE A 1 96 ? 5.298 7.799 -15.827 1.00 93.81 96 ILE A N 1
ATOM 711 C CA . ILE A 1 96 ? 5.017 6.485 -15.242 1.00 93.81 96 ILE A CA 1
ATOM 712 C C . ILE A 1 96 ? 3.820 5.877 -15.991 1.00 93.81 96 ILE A C 1
ATOM 714 O O . ILE A 1 96 ? 2.700 6.377 -15.853 1.00 93.81 96 ILE A O 1
ATOM 718 N N . PRO A 1 97 ? 4.012 4.810 -16.788 1.00 92.81 97 PRO A N 1
ATOM 719 C CA . PRO A 1 97 ? 2.918 4.213 -17.539 1.00 92.81 97 PRO A CA 1
ATOM 720 C C . PRO A 1 97 ? 1.921 3.508 -16.613 1.00 92.81 97 PRO A C 1
ATOM 722 O O . PRO A 1 97 ? 2.252 3.054 -15.514 1.00 92.81 97 PRO A O 1
ATOM 725 N N . ARG A 1 98 ? 0.682 3.358 -17.092 1.00 92.75 98 ARG A N 1
ATOM 726 C CA . ARG A 1 98 ? -0.336 2.560 -16.399 1.00 92.75 98 ARG A CA 1
ATOM 727 C C . ARG A 1 98 ? 0.178 1.131 -16.199 1.00 92.75 98 ARG A C 1
ATOM 729 O O . ARG A 1 98 ? 0.660 0.515 -17.142 1.00 92.75 98 ARG A O 1
ATOM 736 N N . GLY A 1 99 ? 0.021 0.610 -14.984 1.00 90.75 99 GLY A N 1
ATOM 737 C CA . GLY A 1 99 ? 0.467 -0.737 -14.625 1.00 90.75 99 GLY A CA 1
ATOM 738 C C . GLY A 1 99 ? 1.923 -0.818 -14.165 1.00 90.75 99 GLY A C 1
ATOM 739 O O . GLY A 1 99 ? 2.373 -1.908 -13.839 1.00 90.75 99 GLY A O 1
ATOM 740 N N . ALA A 1 100 ? 2.655 0.300 -14.101 1.00 93.62 100 ALA A N 1
ATOM 741 C CA . ALA A 1 100 ? 3.943 0.328 -13.420 1.00 93.62 100 ALA A CA 1
ATOM 742 C C . ALA A 1 100 ? 3.772 0.009 -11.925 1.00 93.62 100 ALA A C 1
ATOM 744 O O . ALA A 1 100 ? 2.884 0.542 -11.256 1.00 93.62 100 ALA A O 1
ATOM 745 N N . THR A 1 101 ? 4.641 -0.852 -11.409 1.00 93.75 101 THR A N 1
ATOM 746 C CA . THR A 1 101 ? 4.658 -1.300 -10.014 1.00 93.75 101 THR A CA 1
ATOM 747 C C . THR A 1 101 ? 6.035 -1.080 -9.410 1.00 93.75 101 THR A C 1
ATOM 749 O O . THR A 1 101 ? 7.023 -0.958 -10.132 1.00 93.75 101 THR A O 1
ATOM 752 N N . ASN A 1 102 ? 6.097 -1.039 -8.076 1.00 90.94 102 ASN A N 1
ATOM 753 C CA . ASN A 1 102 ? 7.352 -0.967 -7.327 1.00 90.94 102 ASN A CA 1
ATOM 754 C C . ASN A 1 102 ? 8.254 0.213 -7.755 1.00 90.94 102 ASN A C 1
ATOM 756 O O . ASN A 1 102 ? 9.447 0.046 -8.010 1.00 90.94 102 ASN A O 1
ATOM 760 N N . ILE A 1 103 ? 7.639 1.392 -7.881 1.00 92.62 103 ILE A N 1
ATOM 761 C CA . ILE A 1 103 ? 8.268 2.626 -8.357 1.00 92.62 103 ILE A CA 1
ATOM 762 C C . ILE A 1 103 ? 9.053 3.258 -7.210 1.00 92.62 103 ILE A C 1
ATOM 764 O O . ILE A 1 103 ? 8.475 3.561 -6.168 1.00 92.62 103 ILE A O 1
ATOM 768 N N . ASP A 1 104 ? 10.342 3.494 -7.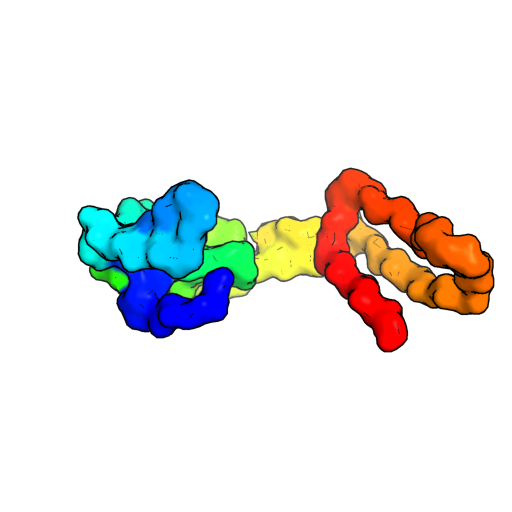433 1.00 93.12 104 ASP A N 1
ATOM 769 C CA . ASP A 1 104 ? 11.228 4.196 -6.506 1.00 93.12 104 ASP A CA 1
ATOM 770 C C . ASP A 1 104 ? 11.859 5.399 -7.216 1.00 93.12 104 ASP A C 1
ATOM 772 O O . ASP A 1 104 ? 12.372 5.270 -8.330 1.00 93.12 104 ASP A O 1
ATOM 776 N N . ILE A 1 105 ? 11.772 6.577 -6.597 1.00 92.12 105 ILE A N 1
ATOM 777 C CA . ILE A 1 105 ? 12.312 7.835 -7.125 1.00 92.12 105 ILE A CA 1
ATOM 778 C C . ILE A 1 105 ? 13.115 8.488 -6.009 1.00 92.12 105 ILE A C 1
ATOM 780 O O . ILE A 1 105 ? 12.571 8.821 -4.957 1.00 92.12 105 ILE A O 1
ATOM 784 N N . GLN A 1 106 ? 14.401 8.691 -6.271 1.00 93.06 106 GLN A N 1
ATOM 785 C CA . GLN A 1 106 ? 15.354 9.284 -5.339 1.00 93.06 106 GLN A CA 1
ATOM 786 C C . GLN A 1 106 ? 16.000 10.518 -5.976 1.00 93.06 106 GLN A C 1
ATOM 788 O O . GLN A 1 106 ? 16.111 10.595 -7.203 1.00 93.06 106 GLN A O 1
ATOM 793 N N . GLN A 1 107 ? 16.388 11.478 -5.135 1.00 85.12 107 GLN A N 1
ATOM 794 C CA . GLN A 1 107 ? 17.094 12.703 -5.516 1.00 85.12 107 GLN A CA 1
ATOM 795 C C . GLN A 1 107 ? 18.514 12.689 -4.957 1.00 85.12 107 GLN A C 1
ATOM 797 O O . GLN A 1 107 ? 18.669 12.262 -3.791 1.00 85.12 107 GLN A O 1
#

Foldseek 3Di:
DPPQDLLQLQFDWDDDPPDPDIDTPGLGDDWLPASDDPALFTDDPSHTFHDFPVSHGPDPFYQDQQRDTNDPPPPDDDDDDDDDDDDPDDDDRDDQDPSHGPDDDDD

Secondary structure (DSSP, 8-state):
-TT--TTTTTSEEEEPTTSS-EEEEES-PPTT-BSSTT---EEETTEEE-B-TTS-BT----B-TTS-BT--S-S----------PPSS--------TT--S-----

InterPro domains:
  IPR013273 ADAMTS/ADAMTS-like [PR01857] (37-56)
  IPR013273 ADAMTS/ADAMTS-like [PR01857] (57-76)
  IPR050439 ADAMTS and ADAMTS-like [PTHR13723] (6-107)
  IPR057401 Adt-1/2-like domain [PF25379] (7-54)

Sequence (107 aa):
YSGISMKDRCKLFCRVSGTTSYYQLKDRVADGTPCGAETNDLCVQGLCRQAGCDHVLNSKARRDKCGICGGDNSSCKTLAGTFNSARYGYNVVVNIPRGATNIDIQQ

Organism: NCBI:txid2861861

Radius of gyration: 19.07 Å; chains: 1; bounding box: 37×44×36 Å

pLDDT: mean 89.88, std 7.83, range [48.81, 95.38]